Protein AF-A0A7X9FIR5-F1 (afdb_monomer_lite)

Sequence (119 aa):
EGDRQACKVIKGSRWLLLRSKRNIESQDDRIRLYDLLEANRNLMKVYVLKEDMKQLWDFRYPKAAKRFWKDWYRRAMQSGIEPLRRFAKRLKPTYQASWPTAAIGCTPVSWKGSTTRSR

Secondary structure (DSSP, 8-state):
-HHHHHHHHHHHHHHHHHS-GGG---HHHHHHHHHHHHHHHHHHHHHHHHHHHHHHHH---HHHHHHHHHHHHHHHHHT--HHHHHHHHHHHHHHHHHS-SS-----------------

Structure (mmCIF, N/CA/C/O backbone):
data_AF-A0A7X9FIR5-F1
#
_entry.id   AF-A0A7X9FIR5-F1
#
loop_
_atom_site.group_PDB
_atom_site.id
_atom_site.type_symbol
_atom_site.label_atom_id
_atom_site.label_alt_id
_atom_site.label_comp_id
_atom_site.label_asym_id
_atom_site.label_entity_id
_atom_site.label_seq_id
_atom_site.pdbx_PDB_ins_code
_atom_site.Cartn_x
_atom_site.Cartn_y
_atom_site.Cartn_z
_atom_site.occupancy
_atom_site.B_iso_or_equiv
_atom_site.auth_seq_id
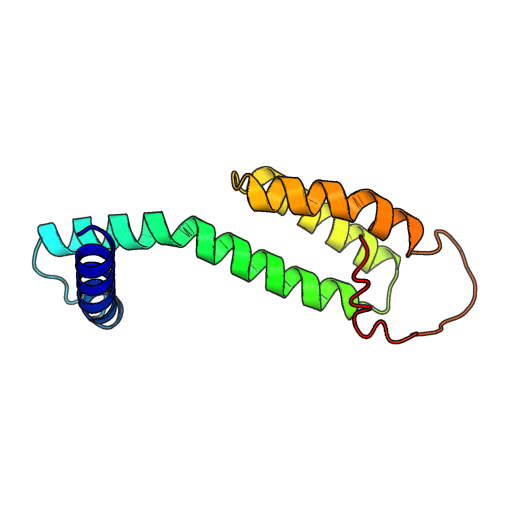_atom_site.auth_comp_id
_atom_site.auth_asym_id
_atom_site.auth_atom_id
_atom_site.pdbx_PDB_model_num
ATOM 1 N N . GLU A 1 1 ? 0.736 11.211 29.379 1.00 42.75 1 GLU A N 1
ATOM 2 C CA . GLU A 1 1 ? -0.672 10.752 29.315 1.00 42.75 1 GLU A CA 1
ATOM 3 C C . GLU A 1 1 ? -1.104 10.001 28.051 1.00 42.75 1 GLU A C 1
ATOM 5 O O . GLU A 1 1 ? -1.612 8.897 28.197 1.00 42.75 1 GLU A O 1
ATOM 10 N N . GLY A 1 2 ? -0.915 10.519 26.829 1.00 53.31 2 GLY A N 1
ATOM 11 C CA . GLY A 1 2 ? -1.558 9.952 25.621 1.00 53.31 2 GLY A CA 1
ATOM 12 C C . GLY A 1 2 ? -1.231 8.488 25.267 1.00 53.31 2 GLY A C 1
ATOM 13 O O . GLY A 1 2 ? -2.096 7.761 24.780 1.00 53.31 2 GLY A O 1
ATOM 14 N N . ASP A 1 3 ? -0.019 8.018 25.568 1.00 54.97 3 ASP A N 1
ATOM 15 C CA . ASP A 1 3 ? 0.466 6.701 25.122 1.00 54.97 3 ASP A CA 1
ATOM 16 C C . ASP A 1 3 ? -0.167 5.516 25.885 1.00 54.97 3 ASP A C 1
ATOM 18 O O . ASP A 1 3 ? -0.398 4.434 25.336 1.00 54.97 3 ASP A O 1
ATOM 22 N N . ARG A 1 4 ? -0.544 5.724 27.157 1.00 57.94 4 ARG A N 1
ATOM 23 C CA . ARG A 1 4 ? -1.228 4.702 27.976 1.00 57.94 4 ARG A CA 1
ATOM 24 C C . ARG A 1 4 ? -2.678 4.498 27.539 1.00 57.94 4 ARG A C 1
ATOM 26 O O . ARG A 1 4 ? -3.148 3.358 27.519 1.00 57.94 4 ARG A O 1
ATOM 33 N N . GLN A 1 5 ? -3.372 5.574 27.161 1.00 56.09 5 GLN A N 1
ATOM 34 C CA . GLN A 1 5 ? -4.722 5.505 26.598 1.00 56.09 5 GLN A CA 1
ATOM 35 C C . GLN A 1 5 ? -4.707 4.791 25.242 1.00 56.09 5 GLN A C 1
ATOM 37 O O . GLN A 1 5 ? -5.527 3.899 25.031 1.00 56.09 5 GLN A O 1
ATOM 42 N N . ALA A 1 6 ? -3.734 5.094 24.375 1.00 54.72 6 ALA A N 1
ATOM 43 C CA . ALA A 1 6 ? -3.557 4.397 23.101 1.00 54.72 6 ALA A CA 1
ATOM 44 C C . ALA A 1 6 ? -3.331 2.886 23.304 1.00 54.72 6 ALA A C 1
ATOM 46 O O . ALA A 1 6 ? -4.012 2.067 22.687 1.00 54.72 6 ALA A O 1
ATOM 47 N N . CYS A 1 7 ? -2.472 2.494 24.252 1.00 58.56 7 CYS A N 1
ATOM 48 C CA . CYS A 1 7 ? -2.246 1.084 24.586 1.00 58.56 7 CYS A CA 1
ATOM 49 C C . CYS A 1 7 ? -3.492 0.378 25.160 1.00 58.56 7 CYS A C 1
ATOM 51 O O . CYS A 1 7 ? -3.727 -0.796 24.858 1.00 58.56 7 CYS A O 1
ATOM 53 N N . LYS A 1 8 ? -4.308 1.067 25.974 1.00 60.62 8 LYS A N 1
ATOM 54 C CA . LYS A 1 8 ? -5.590 0.534 26.478 1.00 60.62 8 LYS A CA 1
ATOM 55 C C . LYS A 1 8 ? -6.601 0.326 25.353 1.00 60.62 8 LYS A C 1
ATOM 57 O O . LYS A 1 8 ? -7.243 -0.723 25.317 1.00 60.62 8 LYS A O 1
ATOM 62 N N . VAL A 1 9 ? -6.704 1.284 24.430 1.00 60.47 9 VAL A N 1
ATOM 63 C CA . VAL A 1 9 ? -7.559 1.171 23.242 1.00 60.47 9 VAL A CA 1
ATOM 64 C C . VAL A 1 9 ? -7.133 -0.046 22.424 1.00 60.47 9 VAL A C 1
ATOM 66 O O . VAL A 1 9 ? -7.959 -0.922 22.210 1.00 60.47 9 VAL A O 1
ATOM 69 N N . ILE A 1 10 ? -5.840 -0.196 22.112 1.00 60.72 10 ILE A N 1
ATOM 70 C CA . ILE A 1 10 ? -5.307 -1.336 21.342 1.00 60.72 10 ILE A CA 1
ATOM 71 C C . ILE A 1 10 ? -5.640 -2.693 21.995 1.00 60.72 10 ILE A C 1
ATOM 73 O O . ILE A 1 10 ? -6.020 -3.639 21.300 1.00 60.72 10 ILE A O 1
ATOM 77 N N . LYS A 1 11 ? -5.541 -2.809 23.329 1.00 59.47 11 LYS A N 1
ATOM 78 C CA . LYS A 1 11 ? -5.898 -4.050 24.044 1.00 59.47 11 LYS A CA 1
ATOM 79 C C . LYS A 1 11 ? -7.400 -4.360 23.973 1.00 59.47 11 LYS A C 1
ATOM 81 O O . LYS A 1 11 ? -7.744 -5.520 23.769 1.00 59.47 11 LYS A O 1
ATOM 86 N N . GLY A 1 12 ? -8.278 -3.360 24.083 1.00 63.25 12 GLY A N 1
ATOM 87 C CA . GLY A 1 12 ? -9.730 -3.539 23.914 1.00 63.25 12 GLY A CA 1
ATOM 88 C C . GLY A 1 12 ? -10.128 -3.867 22.470 1.00 63.25 12 GLY A C 1
ATOM 89 O O . GLY A 1 12 ? -10.943 -4.756 22.228 1.00 63.25 12 GLY A O 1
ATOM 90 N N . SER A 1 13 ? -9.471 -3.227 21.499 1.00 66.38 13 SER A N 1
ATOM 91 C CA . SER A 1 13 ? -9.647 -3.465 20.063 1.00 66.38 13 SER A CA 1
ATOM 92 C C . SER A 1 13 ? -9.324 -4.901 19.653 1.00 66.38 13 SER A C 1
ATOM 94 O O . SER A 1 13 ? -10.013 -5.468 18.810 1.00 66.38 13 SER A O 1
ATOM 96 N N . ARG A 1 14 ? -8.289 -5.511 20.251 1.00 70.00 14 ARG A N 1
ATOM 97 C CA . ARG A 1 14 ? -7.899 -6.902 19.967 1.00 70.00 14 ARG A CA 1
ATOM 98 C C . ARG A 1 14 ? -9.013 -7.890 20.321 1.00 70.00 14 ARG A C 1
ATOM 100 O O . ARG A 1 14 ? -9.285 -8.791 19.535 1.00 70.00 14 ARG A O 1
ATOM 107 N N . TRP A 1 15 ? -9.670 -7.708 21.466 1.00 73.06 15 TRP A N 1
ATOM 108 C CA . TRP A 1 15 ? -10.800 -8.548 21.877 1.00 73.06 15 TRP A CA 1
ATOM 109 C C . TRP A 1 15 ? -12.027 -8.350 20.979 1.00 73.06 15 TRP A C 1
ATOM 111 O O . TRP A 1 15 ? -12.666 -9.332 20.610 1.00 73.06 15 TRP A O 1
ATOM 121 N N . LEU A 1 16 ? -12.303 -7.112 20.552 1.00 71.38 16 LEU A N 1
ATOM 122 C CA . LEU A 1 16 ? -13.377 -6.807 19.596 1.00 71.38 16 LEU A CA 1
ATOM 123 C C . LEU A 1 16 ? -13.135 -7.412 18.202 1.00 71.38 16 LEU A C 1
ATOM 125 O O . LEU A 1 16 ? -14.088 -7.838 17.560 1.00 71.38 16 LEU A O 1
ATOM 129 N N . LEU A 1 17 ? -11.880 -7.483 17.742 1.00 68.06 17 LEU A N 1
ATOM 130 C CA . LEU A 1 17 ? -11.510 -8.116 16.466 1.00 68.06 17 LEU A CA 1
ATOM 131 C C . LEU A 1 17 ? -11.576 -9.649 16.510 1.00 68.06 17 LEU A C 1
ATOM 133 O O . LEU A 1 17 ? -11.912 -10.275 15.507 1.00 68.06 17 LEU A O 1
ATOM 137 N N . LEU A 1 18 ? -11.225 -10.256 17.650 1.00 68.62 18 LEU A N 1
ATOM 138 C CA . LEU A 1 18 ? -11.261 -11.711 17.841 1.00 68.62 18 LEU A CA 1
ATOM 139 C C . LEU A 1 18 ? -12.687 -12.237 18.062 1.00 68.62 18 LEU A C 1
ATOM 141 O O . LEU A 1 18 ? -12.970 -13.399 17.771 1.00 68.62 18 LEU A O 1
ATOM 145 N N . ARG A 1 19 ? -13.599 -11.390 18.552 1.00 66.81 19 ARG A N 1
ATOM 146 C CA . ARG A 1 19 ? -15.024 -11.710 18.660 1.00 66.81 19 ARG A CA 1
ATOM 147 C C . ARG A 1 19 ? -15.655 -11.646 17.263 1.00 66.81 19 ARG A C 1
ATOM 149 O O . ARG A 1 19 ? -15.601 -10.629 16.581 1.00 66.81 19 ARG A O 1
ATOM 156 N N . SER A 1 20 ? -16.245 -12.754 16.813 1.00 55.88 20 SER A N 1
ATOM 157 C CA . SER A 1 20 ? -16.899 -12.849 15.498 1.00 55.88 20 SER A CA 1
ATOM 158 C C . SER A 1 20 ? -17.929 -11.728 15.300 1.00 55.88 20 SER A C 1
ATOM 160 O O . SER A 1 20 ? -18.766 -11.507 16.174 1.00 55.88 20 SER A O 1
ATOM 162 N N . LYS A 1 21 ? -17.923 -11.075 14.123 1.00 58.12 21 LYS A N 1
ATOM 163 C CA . LYS A 1 21 ? -18.858 -9.994 13.722 1.00 58.12 21 LYS A CA 1
ATOM 164 C C . LYS A 1 21 ? -20.338 -10.309 13.991 1.00 58.12 21 LYS A C 1
ATOM 166 O O . LYS A 1 21 ? -21.130 -9.392 14.163 1.00 58.12 21 LYS A O 1
ATOM 171 N N . ARG A 1 22 ? -20.704 -11.597 14.008 1.00 56.38 22 ARG A N 1
ATOM 172 C CA . ARG A 1 22 ? -22.068 -12.092 14.262 1.00 56.38 22 ARG A CA 1
ATOM 173 C C . ARG A 1 22 ? -22.491 -12.050 15.737 1.00 56.38 22 ARG A C 1
ATOM 175 O O . ARG A 1 22 ? -23.668 -12.210 16.007 1.00 56.38 22 ARG A O 1
ATOM 182 N N . ASN A 1 23 ? -21.562 -11.832 16.669 1.00 65.31 23 ASN A N 1
ATOM 183 C CA . ASN A 1 23 ? -21.798 -11.895 18.115 1.00 65.31 23 ASN A CA 1
ATOM 184 C C . ASN A 1 23 ? -21.543 -10.538 18.809 1.00 65.31 23 ASN A C 1
ATOM 186 O O . ASN A 1 23 ? -21.071 -10.489 19.944 1.00 65.31 23 ASN A O 1
ATOM 190 N N . ILE A 1 24 ? -21.765 -9.430 18.089 1.00 70.56 24 ILE A N 1
ATOM 191 C CA . ILE A 1 24 ? -21.641 -8.061 18.610 1.00 70.56 24 ILE A CA 1
ATOM 192 C C . ILE A 1 24 ? -23.054 -7.522 18.844 1.00 70.56 24 ILE A C 1
ATOM 194 O O . ILE A 1 24 ? -23.737 -7.095 17.904 1.00 70.56 24 ILE A O 1
ATOM 198 N N . GLU A 1 25 ? -23.492 -7.605 20.096 1.00 67.62 25 GLU A N 1
ATOM 199 C CA . GLU A 1 25 ? -24.856 -7.279 20.527 1.00 67.62 25 GLU A CA 1
ATOM 200 C C . GLU A 1 25 ? -25.043 -5.779 20.789 1.00 67.62 25 GLU A C 1
ATOM 202 O O . GLU A 1 25 ? -26.105 -5.240 20.494 1.00 67.62 25 GLU A O 1
ATOM 207 N N . SER A 1 26 ? -24.001 -5.082 21.257 1.00 78.19 26 SER A N 1
ATOM 208 C CA . SER A 1 26 ? -24.068 -3.647 21.557 1.00 78.19 26 SER A CA 1
ATOM 209 C C . SER A 1 26 ? -23.835 -2.768 20.321 1.00 78.19 26 SER A C 1
ATOM 211 O O . SER A 1 26 ? -22.914 -3.003 19.532 1.00 78.19 26 SER A O 1
ATOM 213 N N . GLN A 1 27 ? -24.652 -1.720 20.171 1.00 76.62 27 GLN A N 1
ATOM 214 C CA . GLN A 1 27 ? -24.526 -0.695 19.128 1.00 76.62 27 GLN A CA 1
ATOM 215 C C . GLN A 1 27 ? -23.180 0.046 19.231 1.00 76.62 27 GLN A C 1
ATOM 217 O O . GLN A 1 27 ? -22.512 0.255 18.216 1.00 76.62 27 GLN A O 1
ATOM 222 N N . ASP A 1 28 ? -22.746 0.376 20.451 1.00 77.69 28 ASP A N 1
ATOM 223 C CA . ASP A 1 28 ? -21.490 1.086 20.715 1.00 77.69 28 ASP A CA 1
ATOM 224 C C . ASP A 1 28 ? -20.264 0.289 20.257 1.00 77.69 28 ASP A C 1
ATOM 226 O O . ASP A 1 28 ? -19.348 0.835 19.640 1.00 77.69 28 ASP A O 1
ATOM 230 N N . ASP A 1 29 ? -20.265 -1.028 20.477 1.00 76.75 29 ASP A N 1
ATOM 231 C CA . ASP A 1 29 ? -19.171 -1.907 20.054 1.00 76.75 29 ASP A CA 1
ATOM 232 C C . ASP A 1 29 ? -19.063 -1.998 18.526 1.00 76.75 29 ASP A C 1
ATOM 234 O O . ASP A 1 29 ? -17.960 -2.119 17.985 1.00 76.75 29 ASP A O 1
ATOM 238 N N . ARG A 1 30 ? -20.190 -1.898 17.807 1.00 77.12 30 ARG A N 1
ATOM 239 C CA . ARG A 1 30 ? -20.206 -1.870 16.335 1.00 77.12 30 ARG A CA 1
ATOM 240 C C . ARG A 1 30 ? -19.601 -0.583 15.790 1.00 77.12 30 ARG A C 1
ATOM 242 O O . ARG A 1 30 ? -18.811 -0.656 14.849 1.00 77.12 30 ARG A O 1
ATOM 249 N N . ILE A 1 31 ? -19.937 0.562 16.385 1.00 77.94 31 ILE A N 1
ATOM 250 C CA . ILE A 1 31 ? -19.366 1.870 16.022 1.00 77.94 31 ILE A CA 1
ATOM 251 C C . ILE A 1 31 ? -17.859 1.852 16.284 1.00 77.94 31 ILE A C 1
ATOM 253 O O . ILE A 1 31 ? -17.063 2.144 15.394 1.00 77.94 31 ILE A O 1
ATOM 257 N N . ARG A 1 32 ? -17.450 1.374 17.463 1.00 79.00 32 ARG A N 1
ATOM 258 C CA . ARG A 1 32 ? -16.037 1.259 17.838 1.00 79.00 32 ARG A CA 1
ATOM 259 C C . ARG A 1 32 ? -15.262 0.334 16.901 1.00 79.00 32 ARG A C 1
ATOM 261 O O . ARG A 1 32 ? -14.143 0.652 16.511 1.00 79.00 32 ARG A O 1
ATOM 268 N N . LEU A 1 33 ? -15.843 -0.804 16.514 1.00 79.31 33 LEU A N 1
ATOM 269 C CA . LEU A 1 33 ? -15.242 -1.708 15.533 1.00 79.31 33 LEU A CA 1
ATOM 270 C C . LEU A 1 33 ? -15.137 -1.053 14.151 1.00 79.31 33 LEU A C 1
ATOM 272 O O . LEU A 1 33 ? -14.127 -1.239 13.473 1.00 79.31 33 LEU A O 1
ATOM 276 N N . TYR A 1 34 ? -16.153 -0.302 13.726 1.00 80.31 34 TYR A N 1
ATOM 277 C CA . TYR A 1 34 ? -16.126 0.422 12.459 1.00 80.31 34 TYR A CA 1
ATOM 278 C C . TYR A 1 34 ? -14.995 1.452 12.431 1.00 80.31 34 TYR A C 1
ATOM 280 O O . TYR A 1 34 ? -14.174 1.407 11.518 1.00 80.31 34 TYR A O 1
ATOM 288 N N . ASP A 1 35 ? -14.885 2.289 13.463 1.00 79.94 35 ASP A N 1
ATOM 289 C CA . ASP A 1 35 ? -13.823 3.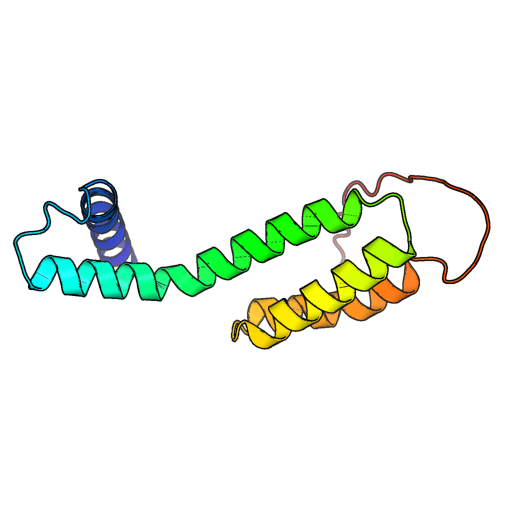292 13.588 1.00 79.94 35 ASP A CA 1
ATOM 290 C C . ASP A 1 35 ? -12.433 2.650 13.619 1.00 79.94 35 ASP A C 1
ATOM 292 O O . ASP A 1 35 ? -11.494 3.133 12.987 1.00 79.94 35 ASP A O 1
ATOM 296 N N . LEU A 1 36 ? -12.294 1.508 14.300 1.00 81.19 36 LEU A N 1
ATOM 297 C CA . LEU A 1 36 ? -11.046 0.747 14.318 1.00 81.19 36 LEU A CA 1
ATOM 298 C C . LEU A 1 36 ? -10.697 0.174 12.944 1.00 81.19 36 LEU A C 1
ATOM 300 O O . LEU A 1 36 ? -9.533 0.202 12.543 1.00 81.19 36 LEU A O 1
ATOM 304 N N . LEU A 1 37 ? -11.670 -0.370 12.215 1.00 80.50 37 LEU A N 1
ATOM 305 C CA . LEU A 1 37 ? -11.444 -0.874 10.862 1.00 80.50 37 LEU A CA 1
ATOM 306 C C . LEU A 1 37 ? -11.124 0.269 9.895 1.00 80.50 37 LEU A C 1
ATOM 308 O O . LEU A 1 37 ? -10.235 0.100 9.062 1.00 80.50 37 LEU A O 1
ATOM 312 N N . GLU A 1 38 ? -11.788 1.418 10.038 1.00 79.06 38 GLU A N 1
ATOM 313 C CA . GLU A 1 38 ? -11.524 2.651 9.291 1.00 79.06 38 GLU A CA 1
ATOM 314 C C . GLU A 1 38 ? -10.088 3.133 9.521 1.00 79.06 38 GLU A C 1
ATOM 316 O O . GLU A 1 38 ? -9.314 3.270 8.572 1.00 79.06 38 GLU A O 1
ATOM 321 N N . ALA A 1 39 ? -9.683 3.270 10.786 1.00 76.75 39 ALA A N 1
ATOM 322 C CA . ALA A 1 39 ? -8.329 3.664 11.163 1.00 76.75 39 ALA A CA 1
ATOM 323 C C . ALA A 1 39 ? -7.265 2.695 10.612 1.00 76.75 39 ALA A C 1
ATOM 325 O O . ALA A 1 39 ? -6.186 3.112 10.182 1.00 76.75 39 ALA A O 1
ATOM 326 N N . ASN A 1 40 ? -7.576 1.396 10.553 1.00 84.06 40 ASN A N 1
ATOM 327 C CA . ASN A 1 40 ? -6.672 0.374 10.026 1.00 84.06 40 ASN A CA 1
ATOM 328 C C . ASN A 1 40 ? -6.643 0.279 8.491 1.00 84.06 40 ASN A C 1
ATOM 330 O O . ASN A 1 40 ? -5.737 -0.366 7.953 1.00 84.06 40 ASN A O 1
ATOM 334 N N . ARG A 1 41 ? -7.561 0.925 7.750 1.00 84.69 41 ARG A N 1
ATOM 335 C CA . ARG A 1 41 ? -7.581 0.842 6.273 1.00 84.69 41 ARG A CA 1
ATOM 336 C C . ARG A 1 41 ? -6.267 1.305 5.656 1.00 84.69 41 ARG A C 1
ATOM 338 O O . ARG A 1 41 ? -5.793 0.706 4.692 1.00 84.69 41 ARG A O 1
ATOM 345 N N . ASN A 1 42 ? -5.664 2.352 6.213 1.00 85.50 42 ASN A N 1
ATOM 346 C CA . ASN A 1 42 ? -4.400 2.882 5.709 1.00 85.50 42 ASN A CA 1
ATOM 347 C C . ASN A 1 42 ? -3.244 1.903 5.929 1.00 85.50 42 ASN A C 1
ATOM 349 O O . ASN A 1 42 ? -2.464 1.666 5.007 1.00 85.50 42 ASN A O 1
ATOM 353 N N . LEU A 1 43 ? -3.173 1.278 7.108 1.00 86.12 43 LEU A N 1
ATOM 354 C CA . LEU A 1 43 ? -2.179 0.244 7.394 1.00 86.12 43 LEU A CA 1
ATOM 355 C C . LEU A 1 43 ? -2.340 -0.943 6.444 1.00 86.12 43 LEU A C 1
ATOM 357 O O . LEU A 1 43 ? -1.363 -1.364 5.830 1.00 86.12 43 LEU A O 1
ATOM 361 N N . MET A 1 44 ? -3.570 -1.423 6.245 1.00 87.50 44 MET A N 1
ATOM 362 C CA . MET A 1 44 ? -3.855 -2.523 5.320 1.00 87.50 44 MET A CA 1
ATOM 363 C C . MET A 1 44 ? -3.388 -2.209 3.892 1.00 87.50 44 MET A C 1
ATOM 365 O O . MET A 1 44 ? -2.685 -3.013 3.283 1.00 87.50 44 MET A O 1
ATOM 369 N N . LYS A 1 45 ? -3.708 -1.018 3.367 1.00 89.75 45 LYS A N 1
ATOM 370 C CA . LYS A 1 45 ? -3.249 -0.573 2.038 1.00 89.75 45 LYS A CA 1
ATOM 371 C C . LYS A 1 45 ? -1.722 -0.583 1.925 1.00 89.75 45 LYS A C 1
ATOM 373 O O . LYS A 1 45 ? -1.191 -1.044 0.917 1.00 89.75 45 LYS A O 1
ATOM 378 N N . VAL A 1 46 ? -1.017 -0.088 2.945 1.00 90.94 46 VAL A N 1
ATOM 379 C CA . VAL A 1 46 ? 0.455 -0.079 2.971 1.00 90.94 46 VAL A CA 1
ATOM 380 C C . VAL A 1 46 ? 1.011 -1.500 2.990 1.00 90.94 46 VAL A C 1
ATOM 382 O O . VAL A 1 46 ? 1.934 -1.786 2.232 1.00 90.94 46 VAL A O 1
ATOM 385 N N . TYR A 1 47 ? 0.444 -2.400 3.798 1.00 91.12 47 TYR A N 1
ATOM 386 C CA . TYR A 1 47 ? 0.876 -3.798 3.849 1.00 91.12 47 TYR A CA 1
ATOM 387 C C . TYR A 1 47 ? 0.684 -4.513 2.514 1.00 91.12 47 TYR A C 1
ATOM 389 O O . TYR A 1 47 ? 1.623 -5.137 2.031 1.00 91.12 47 TYR A O 1
ATOM 397 N N . VAL A 1 48 ? -0.481 -4.372 1.881 1.00 90.94 48 VAL A N 1
ATOM 398 C CA . VAL A 1 48 ? -0.733 -4.966 0.560 1.00 90.94 48 VAL A CA 1
ATOM 399 C C . VAL A 1 48 ? 0.270 -4.439 -0.463 1.00 90.94 48 VAL A C 1
ATOM 401 O O . VAL A 1 48 ? 0.934 -5.217 -1.139 1.00 90.94 48 VAL A O 1
ATOM 404 N N . LEU A 1 49 ? 0.460 -3.119 -0.530 1.00 91.25 49 LEU A N 1
ATOM 405 C CA . LEU A 1 49 ? 1.388 -2.525 -1.492 1.00 91.25 49 LEU A CA 1
ATOM 406 C C . LEU A 1 49 ? 2.854 -2.872 -1.197 1.00 91.25 49 LEU A C 1
ATOM 408 O O . LEU A 1 49 ? 3.651 -2.928 -2.131 1.00 91.25 49 LEU A O 1
ATOM 412 N N . LYS A 1 50 ? 3.214 -3.140 0.061 1.00 89.25 50 LYS A N 1
ATOM 413 C CA . LYS A 1 50 ? 4.523 -3.679 0.454 1.00 89.25 50 LYS A CA 1
ATOM 414 C C . LYS A 1 50 ? 4.716 -5.129 -0.005 1.00 89.25 50 LYS A C 1
ATOM 416 O O . LYS A 1 50 ? 5.828 -5.497 -0.378 1.00 89.25 50 LYS A O 1
ATOM 421 N N . GLU A 1 51 ? 3.688 -5.966 0.048 1.00 89.25 51 GLU A N 1
ATOM 422 C CA . GLU A 1 51 ? 3.797 -7.354 -0.420 1.00 89.25 51 GLU A CA 1
ATOM 423 C C . GLU A 1 51 ? 3.813 -7.428 -1.956 1.00 89.25 51 GLU A C 1
ATOM 425 O O . GLU A 1 51 ? 4.660 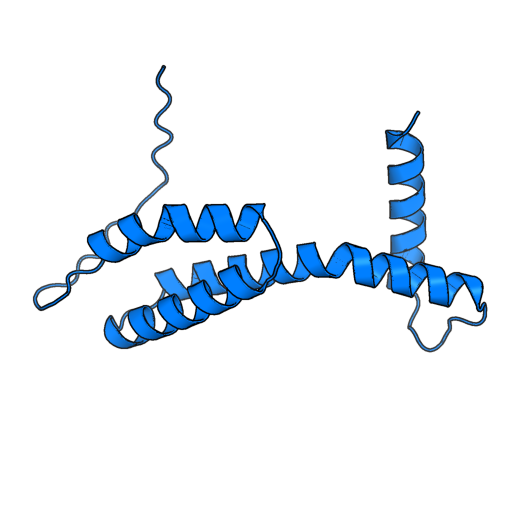-8.124 -2.511 1.00 89.25 51 GLU A O 1
ATOM 430 N N . ASP A 1 52 ? 3.003 -6.619 -2.648 1.00 89.56 52 ASP A N 1
ATOM 431 C CA . ASP A 1 52 ? 3.062 -6.461 -4.113 1.00 89.56 52 ASP A CA 1
ATOM 432 C C . ASP A 1 52 ? 4.463 -6.064 -4.587 1.00 89.56 52 ASP A C 1
ATOM 434 O O . ASP A 1 52 ? 4.964 -6.527 -5.608 1.00 89.56 52 ASP A O 1
ATOM 438 N N . MET A 1 53 ? 5.094 -5.176 -3.821 1.00 85.25 53 MET A N 1
ATOM 439 C CA . MET A 1 53 ? 6.472 -4.757 -4.004 1.00 85.25 53 MET A CA 1
ATOM 440 C C . MET A 1 53 ? 7.373 -5.995 -4.055 1.00 85.25 53 MET A C 1
ATOM 442 O O . MET A 1 53 ? 7.992 -6.201 -5.086 1.00 85.25 53 MET A O 1
ATOM 446 N N . LYS A 1 54 ? 7.375 -6.887 -3.057 1.00 85.38 54 LYS A N 1
ATOM 447 C CA . LYS A 1 54 ? 8.203 -8.113 -3.092 1.00 85.38 54 LYS A CA 1
ATOM 448 C C . LYS A 1 54 ? 8.007 -8.935 -4.369 1.00 85.38 54 LYS A C 1
ATOM 450 O O . LYS A 1 54 ? 8.992 -9.291 -5.005 1.00 85.38 54 LYS A O 1
ATOM 455 N N . GLN A 1 55 ? 6.755 -9.138 -4.785 1.00 83.81 55 GLN A N 1
ATOM 456 C CA . GLN A 1 55 ? 6.441 -9.865 -6.018 1.00 83.81 55 GLN A CA 1
ATOM 457 C C . GLN A 1 55 ? 7.046 -9.203 -7.262 1.00 83.81 55 GLN A C 1
ATOM 459 O O . GLN A 1 55 ? 7.458 -9.898 -8.187 1.00 83.81 55 GLN A O 1
ATOM 464 N N . LEU A 1 56 ? 7.141 -7.867 -7.286 1.00 82.38 56 LEU A N 1
ATOM 465 C CA . LEU A 1 56 ? 7.771 -7.133 -8.384 1.00 82.38 56 LEU A CA 1
ATOM 466 C C . LEU A 1 56 ? 9.232 -7.563 -8.606 1.00 82.38 56 LEU A C 1
ATOM 468 O O . LEU A 1 56 ? 9.658 -7.663 -9.757 1.00 82.38 56 LEU A O 1
ATOM 472 N N . TRP A 1 57 ? 9.986 -7.810 -7.530 1.00 79.19 57 TRP A N 1
ATOM 473 C CA . TRP A 1 57 ? 11.396 -8.214 -7.606 1.00 79.19 57 TRP A CA 1
ATOM 474 C C . TRP A 1 57 ? 11.597 -9.684 -7.987 1.00 79.19 57 TRP A C 1
ATOM 476 O O . TRP A 1 57 ? 12.678 -10.032 -8.454 1.00 79.19 57 TRP A O 1
ATOM 486 N N . ASP A 1 58 ? 10.560 -10.516 -7.880 1.00 81.06 58 ASP A N 1
ATOM 487 C CA . ASP A 1 58 ? 10.611 -11.929 -8.272 1.00 81.06 58 ASP A CA 1
ATOM 488 C C . ASP A 1 58 ? 10.294 -12.153 -9.767 1.00 81.06 58 ASP A C 1
ATOM 490 O O . ASP A 1 58 ? 10.489 -13.252 -10.301 1.00 81.06 58 ASP A O 1
ATOM 494 N N . PHE A 1 59 ? 9.816 -11.128 -10.490 1.00 79.19 59 PHE A N 1
ATOM 495 C CA . PHE A 1 59 ? 9.481 -11.272 -11.909 1.00 79.19 59 PHE A CA 1
ATOM 496 C C . PHE A 1 59 ? 10.717 -11.505 -12.777 1.00 79.19 59 PHE A C 1
ATOM 498 O O . PHE A 1 59 ? 11.581 -10.643 -12.922 1.00 79.19 59 PHE A O 1
ATOM 505 N N . ARG A 1 60 ? 10.714 -12.628 -13.502 1.00 75.94 60 ARG A N 1
ATOM 506 C CA . ARG A 1 60 ? 11.729 -12.926 -14.526 1.00 75.94 60 ARG A CA 1
ATOM 507 C C . ARG A 1 60 ? 11.475 -12.259 -15.876 1.00 75.94 60 ARG A C 1
ATOM 509 O O . ARG A 1 60 ? 12.395 -12.148 -16.677 1.00 75.94 60 ARG A O 1
ATOM 516 N N . TYR A 1 61 ? 10.241 -11.827 -16.148 1.00 81.50 61 TYR A N 1
ATOM 517 C CA . TYR A 1 61 ? 9.860 -11.268 -17.447 1.00 81.50 61 TYR A CA 1
ATOM 518 C C . TYR A 1 61 ? 9.749 -9.730 -17.417 1.00 81.50 61 TYR A C 1
ATOM 520 O O . TYR A 1 61 ? 8.822 -9.199 -16.794 1.00 81.50 61 TYR A O 1
ATOM 528 N N . PRO A 1 62 ? 10.612 -8.990 -18.149 1.00 80.38 62 PRO A N 1
ATOM 529 C CA . PRO A 1 62 ? 10.684 -7.528 -18.069 1.00 80.38 62 PRO A CA 1
ATOM 530 C C . PRO A 1 62 ? 9.397 -6.785 -18.426 1.00 80.38 62 PRO A C 1
ATOM 532 O O . PRO A 1 62 ? 9.038 -5.804 -17.773 1.00 80.38 62 PRO A O 1
ATOM 535 N N . LYS A 1 63 ? 8.657 -7.241 -19.446 1.00 84.00 63 LYS A N 1
ATOM 536 C CA . LYS A 1 63 ? 7.422 -6.547 -19.846 1.00 84.00 63 LYS A CA 1
ATOM 537 C C . LYS A 1 63 ? 6.303 -6.739 -18.817 1.00 84.00 63 LYS A C 1
ATOM 539 O O . LYS A 1 63 ? 5.560 -5.789 -18.566 1.00 84.00 63 LYS A O 1
ATOM 544 N N . ALA A 1 64 ? 6.203 -7.922 -18.200 1.00 84.44 64 ALA A N 1
ATOM 545 C CA . ALA A 1 64 ? 5.233 -8.172 -17.129 1.00 84.44 64 ALA A CA 1
ATOM 546 C C . ALA A 1 64 ? 5.555 -7.328 -15.895 1.00 84.44 64 ALA A C 1
ATOM 548 O O . ALA A 1 64 ? 4.669 -6.642 -15.391 1.00 84.44 64 ALA A O 1
ATOM 549 N N . ALA A 1 65 ? 6.823 -7.278 -15.485 1.00 85.94 65 ALA A N 1
ATOM 550 C CA . ALA A 1 65 ? 7.249 -6.441 -14.371 1.00 85.94 65 ALA A CA 1
ATOM 551 C C . ALA A 1 65 ? 6.977 -4.951 -14.621 1.00 85.94 65 ALA A C 1
ATOM 553 O O . ALA A 1 65 ? 6.469 -4.260 -13.743 1.00 85.94 65 ALA A O 1
ATOM 554 N N . LYS A 1 66 ? 7.223 -4.450 -15.842 1.00 86.25 66 LYS A N 1
ATOM 555 C CA . LYS A 1 66 ? 6.919 -3.057 -16.217 1.00 86.25 66 LYS A CA 1
ATOM 556 C C . LYS A 1 66 ? 5.431 -2.739 -16.137 1.00 86.25 66 LYS A C 1
ATOM 558 O O . LYS A 1 66 ? 5.059 -1.643 -15.713 1.00 86.25 66 LYS A O 1
ATOM 563 N N . ARG A 1 67 ? 4.571 -3.670 -16.558 1.00 89.00 67 ARG A N 1
ATOM 564 C CA . ARG A 1 67 ? 3.116 -3.525 -16.431 1.00 89.00 67 ARG A CA 1
ATOM 565 C C . ARG A 1 67 ? 2.702 -3.528 -14.959 1.00 89.00 67 ARG A C 1
ATOM 567 O O . ARG A 1 67 ? 2.027 -2.597 -14.529 1.00 89.00 67 ARG A O 1
ATOM 574 N N . PHE A 1 68 ? 3.195 -4.495 -14.190 1.00 90.00 68 PHE A N 1
ATOM 575 C CA . PHE A 1 68 ? 2.923 -4.613 -12.761 1.00 90.00 68 PHE A CA 1
ATOM 576 C C . PHE A 1 68 ? 3.362 -3.365 -11.990 1.00 90.00 68 PHE A C 1
ATOM 578 O O . PHE A 1 68 ? 2.587 -2.817 -11.212 1.00 90.00 68 PHE A O 1
ATOM 585 N N . TRP A 1 69 ? 4.562 -2.846 -12.261 1.00 90.69 69 TRP A N 1
ATOM 586 C CA . TRP A 1 69 ? 5.061 -1.604 -11.675 1.00 90.69 69 TRP A CA 1
ATOM 587 C C . TRP A 1 69 ? 4.154 -0.411 -11.977 1.00 90.69 69 TRP A C 1
ATOM 589 O O . TRP A 1 69 ? 3.825 0.353 -11.073 1.00 90.69 69 TRP A O 1
ATOM 599 N N . LYS A 1 70 ? 3.723 -0.237 -13.235 1.00 91.19 70 LYS A N 1
ATOM 600 C CA . LYS A 1 70 ? 2.803 0.853 -13.605 1.00 91.19 70 LYS A CA 1
ATOM 601 C C . LYS A 1 70 ? 1.488 0.757 -12.834 1.00 91.19 70 LYS A C 1
ATOM 603 O O . LYS A 1 70 ? 0.986 1.775 -12.356 1.00 91.19 70 LYS A O 1
ATOM 608 N N . ASP A 1 71 ? 0.951 -0.450 -12.697 1.00 92.50 71 ASP A N 1
ATOM 609 C CA . ASP A 1 71 ? -0.294 -0.694 -11.972 1.00 92.50 71 ASP A CA 1
ATOM 610 C C . ASP A 1 71 ? -0.120 -0.502 -10.460 1.00 92.50 71 ASP A C 1
ATOM 612 O O . ASP A 1 71 ? -0.967 0.111 -9.810 1.00 92.50 71 ASP A O 1
ATOM 616 N N . TRP A 1 72 ? 1.002 -0.941 -9.892 1.00 93.75 72 TRP A N 1
ATOM 617 C CA . TRP A 1 72 ? 1.375 -0.674 -8.504 1.00 93.75 72 TRP A CA 1
ATOM 618 C C . TRP A 1 72 ? 1.532 0.825 -8.229 1.00 93.75 72 TRP A C 1
ATOM 620 O O . TRP A 1 72 ? 0.927 1.345 -7.295 1.00 93.75 72 TRP A O 1
ATOM 630 N N . TYR A 1 73 ? 2.265 1.549 -9.077 1.00 92.94 73 TYR A N 1
ATOM 631 C CA . TYR A 1 73 ? 2.484 2.988 -8.932 1.00 92.94 73 TYR A CA 1
ATOM 632 C C . TYR A 1 73 ? 1.160 3.760 -8.977 1.00 92.94 73 TYR A C 1
ATOM 634 O O . TYR A 1 73 ? 0.937 4.664 -8.171 1.00 92.94 73 TYR A O 1
ATOM 642 N N . ARG A 1 74 ? 0.241 3.370 -9.872 1.00 94.06 74 ARG A N 1
ATOM 643 C CA . ARG A 1 74 ? -1.109 3.946 -9.940 1.00 94.06 74 ARG A CA 1
ATOM 644 C C . ARG A 1 74 ? -1.880 3.720 -8.637 1.00 94.06 74 ARG A C 1
ATOM 646 O O . ARG A 1 74 ? -2.418 4.678 -8.087 1.00 94.06 74 ARG A O 1
ATOM 653 N N . ARG A 1 75 ? -1.875 2.490 -8.110 1.00 93.69 75 ARG A N 1
ATOM 654 C CA . ARG A 1 75 ? -2.526 2.138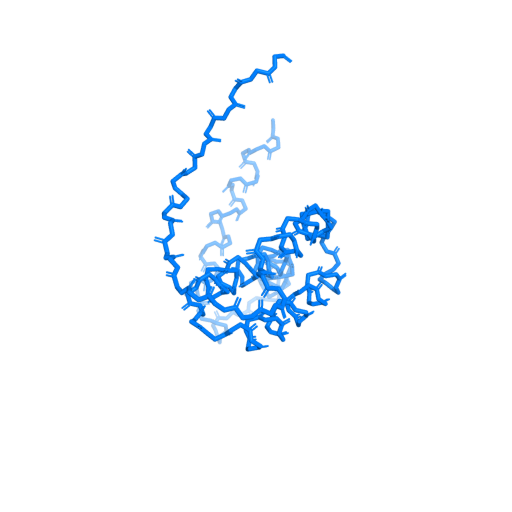 -6.834 1.00 93.69 75 ARG A CA 1
ATOM 655 C C . ARG A 1 75 ? -1.920 2.896 -5.649 1.00 93.69 75 ARG A C 1
ATOM 657 O O . ARG A 1 75 ? -2.658 3.430 -4.825 1.00 93.69 75 ARG A O 1
ATOM 664 N N . ALA A 1 76 ? -0.596 3.031 -5.597 1.00 93.44 76 ALA A N 1
ATOM 665 C CA . ALA A 1 76 ? 0.090 3.817 -4.573 1.00 93.44 76 ALA A CA 1
ATOM 666 C C . ALA A 1 76 ? -0.313 5.301 -4.624 1.00 93.44 76 ALA A C 1
ATOM 668 O O . ALA A 1 76 ? -0.581 5.904 -3.584 1.00 93.44 76 ALA A O 1
ATOM 669 N N . MET A 1 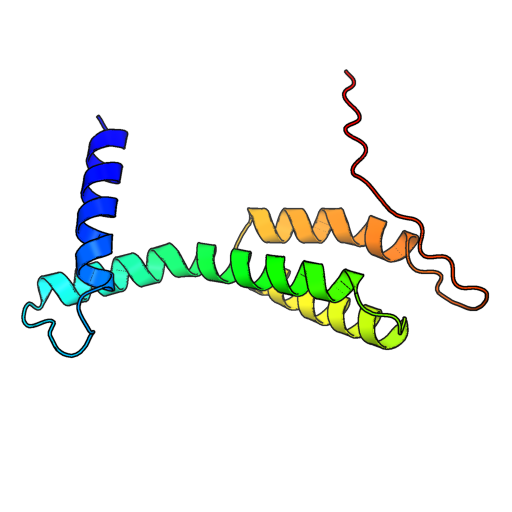77 ? -0.436 5.876 -5.824 1.00 93.62 77 MET A N 1
ATOM 670 C CA . MET A 1 77 ? -0.872 7.263 -6.012 1.00 93.62 77 MET A CA 1
ATOM 671 C C . MET A 1 77 ? -2.344 7.493 -5.642 1.00 93.62 77 MET A C 1
ATOM 673 O O . MET A 1 77 ? -2.656 8.544 -5.084 1.00 93.62 77 MET A O 1
ATOM 677 N N . GLN A 1 78 ? -3.218 6.518 -5.909 1.00 93.44 78 GLN A N 1
ATOM 678 C CA . GLN A 1 78 ? -4.651 6.550 -5.581 1.00 93.44 78 GLN A CA 1
ATOM 679 C C . GLN A 1 78 ? -4.956 6.203 -4.115 1.00 93.44 78 GLN A C 1
ATOM 681 O O . GLN A 1 78 ? -6.067 6.432 -3.649 1.00 93.44 78 GLN A O 1
ATOM 686 N N . SER A 1 79 ? -3.985 5.669 -3.366 1.00 89.12 79 SER A N 1
ATOM 687 C CA . SER A 1 79 ? -4.195 5.206 -1.987 1.00 89.12 79 SER A CA 1
ATOM 688 C C . SER A 1 79 ? -4.648 6.303 -1.012 1.00 89.12 79 SER A C 1
ATOM 690 O O . SER A 1 79 ? -5.263 5.976 0.008 1.00 89.12 79 SER A O 1
ATOM 692 N N . GLY A 1 80 ? -4.339 7.571 -1.319 1.00 87.81 80 GLY A N 1
ATOM 693 C CA . GLY A 1 80 ? -4.561 8.732 -0.448 1.00 87.81 80 GLY A CA 1
ATOM 694 C C . GLY A 1 80 ? -3.543 8.863 0.691 1.00 87.81 80 GLY A C 1
ATOM 695 O O . GLY A 1 80 ? -3.656 9.761 1.516 1.00 87.81 80 GLY A O 1
ATOM 696 N N . ILE A 1 81 ? -2.536 7.985 0.749 1.00 89.44 81 ILE A N 1
ATOM 697 C CA . ILE A 1 81 ? -1.574 7.916 1.855 1.00 89.44 81 ILE A CA 1
ATOM 698 C C . ILE A 1 81 ? -0.314 8.696 1.474 1.00 89.44 81 ILE A C 1
ATOM 700 O O . ILE A 1 81 ? 0.515 8.217 0.700 1.00 89.44 81 ILE A O 1
ATOM 704 N N . GLU A 1 82 ? -0.145 9.900 2.024 1.00 89.88 82 GLU A N 1
ATOM 705 C CA . GLU A 1 82 ? 0.975 10.797 1.689 1.00 89.88 82 GLU A CA 1
ATOM 706 C C . GLU A 1 82 ? 2.371 10.154 1.798 1.00 89.88 82 GLU A C 1
ATOM 708 O O . GLU A 1 82 ? 3.142 10.234 0.832 1.00 89.88 82 GLU A O 1
ATOM 713 N N . PRO A 1 83 ? 2.713 9.447 2.895 1.00 89.44 83 PRO A N 1
ATOM 714 C CA . PRO A 1 83 ? 3.997 8.752 2.996 1.00 89.44 83 PRO A CA 1
ATOM 715 C C . PRO A 1 83 ? 4.236 7.754 1.854 1.00 89.44 83 PRO A C 1
ATOM 717 O O . PRO A 1 83 ? 5.336 7.680 1.304 1.00 89.44 83 PRO A O 1
ATOM 720 N N . LEU A 1 84 ? 3.190 7.033 1.445 1.00 90.25 84 LEU A N 1
ATOM 721 C CA . LEU A 1 84 ? 3.252 6.026 0.389 1.00 90.25 84 LEU A CA 1
ATOM 722 C C . LEU A 1 84 ? 3.398 6.661 -0.999 1.00 90.25 84 LEU A C 1
ATOM 724 O O . LEU A 1 84 ? 4.203 6.204 -1.810 1.00 90.25 84 LEU A O 1
ATOM 728 N N . ARG A 1 85 ? 2.687 7.765 -1.260 1.00 93.69 85 ARG A N 1
ATOM 729 C CA . ARG A 1 85 ? 2.831 8.550 -2.499 1.00 93.69 85 ARG A CA 1
ATOM 730 C C . ARG A 1 85 ? 4.248 9.101 -2.637 1.00 93.69 85 ARG A C 1
ATOM 732 O O . ARG A 1 85 ? 4.847 9.024 -3.710 1.00 93.69 85 ARG A O 1
ATOM 739 N N . ARG A 1 86 ? 4.807 9.643 -1.549 1.00 92.12 86 ARG A N 1
ATOM 740 C CA . ARG A 1 86 ? 6.180 10.165 -1.514 1.00 92.12 86 ARG A CA 1
ATOM 741 C C . ARG A 1 86 ? 7.203 9.063 -1.779 1.00 92.12 86 ARG A C 1
ATOM 743 O O . ARG A 1 86 ? 8.121 9.274 -2.569 1.00 92.12 86 ARG A O 1
ATOM 750 N N . PHE A 1 87 ? 7.017 7.893 -1.172 1.00 90.44 87 PHE A N 1
ATOM 751 C CA . PHE A 1 87 ? 7.852 6.720 -1.418 1.00 90.44 87 PHE A CA 1
ATOM 752 C C . PHE A 1 87 ? 7.809 6.288 -2.891 1.00 90.44 87 PHE A C 1
ATOM 754 O O . PHE A 1 87 ? 8.853 6.196 -3.534 1.00 90.44 87 PHE A O 1
ATOM 761 N N . ALA A 1 88 ? 6.612 6.143 -3.467 1.00 91.69 88 ALA A N 1
ATOM 762 C CA . ALA A 1 88 ? 6.442 5.770 -4.870 1.00 91.69 88 ALA A CA 1
ATOM 763 C C . ALA A 1 88 ? 7.120 6.767 -5.830 1.00 91.69 88 ALA A C 1
ATOM 765 O O . ALA A 1 88 ? 7.788 6.361 -6.781 1.00 91.69 88 ALA A O 1
ATOM 766 N N . LYS A 1 89 ? 7.000 8.079 -5.573 1.00 91.62 89 LYS A N 1
ATOM 767 C CA . LYS A 1 89 ? 7.672 9.127 -6.365 1.00 91.62 89 LYS A CA 1
ATOM 768 C C . LYS A 1 89 ? 9.196 8.999 -6.334 1.00 91.62 89 LYS A C 1
ATOM 770 O O . LYS A 1 89 ? 9.818 9.119 -7.384 1.00 91.62 89 LYS A O 1
ATOM 775 N N . ARG A 1 90 ? 9.781 8.728 -5.162 1.00 90.38 90 ARG A N 1
ATOM 776 C CA . ARG A 1 90 ? 11.234 8.530 -5.014 1.00 90.38 90 ARG A CA 1
ATOM 777 C C . ARG A 1 90 ? 11.731 7.275 -5.727 1.00 90.38 90 ARG A C 1
ATOM 779 O O . ARG A 1 90 ? 12.846 7.273 -6.229 1.00 90.38 90 ARG A O 1
ATOM 786 N N . LEU A 1 91 ? 10.905 6.234 -5.792 1.00 87.12 91 LEU A N 1
ATOM 787 C CA . LEU A 1 91 ? 11.280 4.952 -6.388 1.00 87.12 91 LEU A CA 1
ATOM 788 C C . LEU A 1 91 ? 11.131 4.919 -7.923 1.00 87.12 91 LEU A C 1
ATOM 790 O O . LEU A 1 91 ? 11.718 4.080 -8.597 1.00 87.12 91 LEU A O 1
ATOM 794 N N . LYS A 1 92 ? 10.369 5.850 -8.508 1.00 84.38 92 LYS A N 1
ATOM 795 C CA . LYS A 1 92 ? 10.189 5.968 -9.965 1.00 84.38 92 LYS A CA 1
ATOM 796 C C . LYS A 1 92 ? 11.504 6.093 -10.762 1.00 84.38 92 LYS A C 1
ATOM 798 O O . LYS A 1 92 ? 11.654 5.321 -11.709 1.00 84.38 92 LYS A O 1
ATOM 803 N N . PRO A 1 93 ? 12.442 7.005 -10.433 1.00 81.38 93 PRO A N 1
ATOM 804 C CA . PRO A 1 93 ? 13.695 7.129 -11.181 1.00 81.38 93 PRO A CA 1
ATOM 805 C C . PRO A 1 93 ? 14.589 5.889 -11.048 1.00 81.38 93 PRO A C 1
ATOM 807 O O . PRO A 1 93 ? 15.134 5.423 -12.044 1.00 81.38 93 PRO A O 1
ATOM 810 N N . THR A 1 94 ? 14.691 5.302 -9.850 1.00 76.06 94 THR A N 1
ATOM 811 C CA . THR A 1 94 ? 15.516 4.105 -9.613 1.00 76.06 94 THR A CA 1
ATOM 812 C C . THR A 1 94 ? 14.966 2.882 -10.340 1.00 76.06 94 THR A C 1
ATOM 814 O O . THR A 1 94 ? 15.731 2.103 -10.906 1.00 76.06 94 THR A O 1
ATOM 817 N N . TYR A 1 95 ? 13.642 2.736 -10.408 1.00 73.12 95 TYR A N 1
ATOM 818 C CA . TYR A 1 95 ? 13.008 1.675 -11.183 1.00 73.12 95 TYR A CA 1
ATOM 819 C C . TYR A 1 95 ? 13.238 1.844 -12.694 1.00 73.12 95 TYR A C 1
ATOM 821 O O . TYR A 1 95 ? 13.536 0.879 -13.387 1.00 73.12 95 TYR A O 1
ATOM 829 N N . GLN A 1 96 ? 13.141 3.066 -13.225 1.00 66.12 96 GLN A N 1
ATOM 830 C CA . GLN A 1 96 ? 13.365 3.310 -14.656 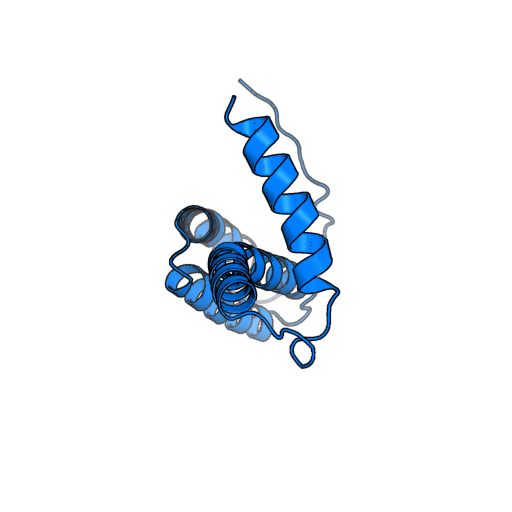1.00 66.12 96 GLN A CA 1
ATOM 831 C C . GLN A 1 96 ? 14.823 3.096 -15.081 1.00 66.12 96 GLN A C 1
ATOM 833 O O . GLN A 1 96 ? 15.053 2.664 -16.206 1.00 66.12 96 GLN A O 1
ATOM 838 N N . ALA A 1 97 ? 15.782 3.365 -14.193 1.00 60.47 97 ALA A N 1
ATOM 839 C CA . ALA A 1 97 ? 17.205 3.172 -14.461 1.00 60.47 97 ALA A CA 1
ATOM 840 C C . ALA A 1 97 ? 17.673 1.713 -14.306 1.00 60.47 97 ALA A C 1
ATOM 842 O O . ALA A 1 97 ? 18.597 1.292 -14.993 1.00 60.47 97 ALA A O 1
ATOM 843 N N . SER A 1 98 ? 17.051 0.934 -13.414 1.00 63.03 98 SER A N 1
ATOM 844 C CA . SER A 1 98 ? 17.495 -0.435 -13.090 1.00 63.03 98 SER A CA 1
ATOM 845 C C . SER A 1 98 ? 17.000 -1.520 -14.052 1.00 63.03 98 SER A C 1
ATOM 847 O O . SER A 1 98 ? 17.494 -2.643 -13.997 1.00 63.03 98 SER A O 1
ATOM 849 N N . TRP A 1 99 ? 16.056 -1.213 -14.947 1.00 53.16 99 TRP A N 1
ATOM 850 C CA . TRP A 1 99 ? 15.529 -2.177 -15.917 1.00 53.16 99 TRP A CA 1
ATOM 851 C C . TRP A 1 99 ? 16.029 -1.825 -17.325 1.00 53.16 99 TRP A C 1
ATOM 853 O O . TRP A 1 99 ? 15.588 -0.813 -17.880 1.00 53.16 99 TRP A O 1
ATOM 863 N N . PRO A 1 100 ? 16.918 -2.631 -17.941 1.00 47.94 100 PRO A N 1
ATOM 864 C CA . PRO A 1 100 ? 17.400 -2.354 -19.286 1.00 47.94 100 PRO A CA 1
ATOM 865 C C . PRO A 1 100 ? 16.218 -2.415 -20.257 1.00 47.94 100 PRO A C 1
ATOM 867 O O . PRO A 1 100 ? 15.473 -3.395 -20.317 1.00 47.94 100 PRO A O 1
ATOM 870 N N . THR A 1 101 ? 16.000 -1.325 -20.994 1.00 53.84 101 THR A N 1
ATOM 871 C CA . THR A 1 101 ? 14.817 -1.187 -21.858 1.00 53.84 101 THR A CA 1
ATOM 872 C C . THR A 1 101 ? 14.912 -2.054 -23.119 1.00 53.84 101 THR A C 1
ATOM 874 O O . THR A 1 101 ? 13.903 -2.267 -23.785 1.00 53.84 101 THR A O 1
ATOM 877 N N . ALA A 1 102 ? 16.066 -2.638 -23.426 1.00 41.25 102 ALA A N 1
ATOM 878 C CA . ALA A 1 102 ? 16.201 -3.595 -24.509 1.00 41.25 102 ALA A CA 1
ATOM 879 C C . ALA A 1 102 ? 17.428 -4.483 -24.286 1.00 41.25 102 ALA A C 1
ATOM 881 O O . ALA A 1 102 ? 18.499 -3.963 -24.015 1.00 41.25 102 ALA A O 1
ATOM 882 N N . ALA A 1 103 ? 17.202 -5.789 -24.447 1.00 46.50 103 ALA A N 1
ATOM 883 C CA . ALA A 1 103 ? 18.137 -6.836 -24.854 1.00 46.50 103 ALA A CA 1
ATOM 884 C C . ALA A 1 103 ? 19.451 -7.056 -24.066 1.00 46.50 103 ALA A C 1
ATOM 886 O O . ALA A 1 103 ? 20.213 -6.149 -23.772 1.00 46.50 103 ALA A O 1
ATOM 887 N N . ILE A 1 104 ? 19.748 -8.351 -23.915 1.00 39.88 104 ILE A N 1
ATOM 888 C CA . ILE A 1 104 ? 21.019 -8.982 -23.530 1.00 39.88 104 ILE A CA 1
ATOM 889 C C . ILE A 1 104 ? 21.176 -9.245 -22.027 1.00 39.88 104 ILE A C 1
ATOM 891 O O . ILE A 1 104 ? 21.438 -8.359 -21.226 1.00 39.88 104 ILE A O 1
ATOM 895 N N . GLY A 1 105 ? 21.092 -10.535 -21.695 1.00 35.62 105 GLY A N 1
ATOM 896 C CA . GLY A 1 105 ? 21.866 -11.127 -20.609 1.00 35.62 105 GLY A CA 1
ATOM 897 C C . GLY A 1 105 ? 21.290 -10.948 -19.214 1.00 35.62 105 GLY A C 1
ATOM 898 O O . GLY A 1 105 ? 21.458 -9.923 -18.565 1.00 35.62 105 GLY A O 1
ATOM 899 N N . CYS A 1 106 ? 20.684 -12.018 -18.707 1.00 49.91 106 CYS A N 1
ATOM 900 C CA . CYS A 1 106 ? 20.533 -12.238 -17.279 1.00 49.91 106 CYS A CA 1
ATOM 901 C C . CYS A 1 106 ? 21.843 -11.938 -16.531 1.00 49.91 106 CYS A C 1
ATOM 903 O O . CYS A 1 106 ? 22.850 -12.574 -16.816 1.00 49.91 106 CYS A O 1
ATOM 905 N N . THR A 1 107 ? 21.791 -11.111 -15.489 1.00 47.66 107 THR A N 1
ATOM 906 C CA . THR A 1 107 ? 22.417 -11.476 -14.211 1.00 47.66 107 THR A CA 1
ATOM 907 C C . THR A 1 107 ? 21.511 -11.036 -13.056 1.00 47.66 107 THR A C 1
ATOM 909 O O . THR A 1 107 ? 21.092 -9.879 -13.001 1.00 47.66 107 THR A O 1
ATOM 912 N N . PRO A 1 108 ? 21.163 -11.943 -12.127 1.00 51.03 108 PRO A N 1
ATOM 913 C CA . PRO A 1 108 ? 20.597 -11.567 -10.847 1.00 51.03 108 PRO A CA 1
ATOM 914 C C . PRO A 1 108 ? 21.768 -11.195 -9.934 1.00 51.03 108 PRO A C 1
ATOM 916 O O . PRO A 1 108 ? 22.442 -12.081 -9.414 1.00 51.03 108 PRO A O 1
ATOM 919 N N . VAL A 1 109 ? 22.046 -9.904 -9.745 1.00 45.50 109 VAL A N 1
ATOM 920 C CA . VAL A 1 109 ? 22.987 -9.490 -8.697 1.00 45.50 109 VAL A CA 1
ATOM 921 C C . VAL A 1 109 ? 22.208 -9.085 -7.455 1.00 45.50 109 VAL A C 1
ATOM 923 O O . VAL A 1 109 ? 21.419 -8.141 -7.441 1.00 45.50 109 VAL A O 1
ATOM 926 N N . SER A 1 110 ? 22.407 -9.882 -6.411 1.00 45.03 110 SER A N 1
ATOM 927 C CA . SER A 1 110 ? 21.910 -9.678 -5.062 1.00 45.03 110 SER A CA 1
ATOM 928 C C . SER A 1 110 ? 22.163 -8.247 -4.590 1.00 45.03 110 SER A C 1
ATOM 930 O O . SER A 1 110 ? 23.305 -7.864 -4.333 1.00 45.03 110 SER A O 1
ATOM 932 N N . TRP A 1 111 ? 21.103 -7.471 -4.396 1.00 37.75 111 TRP A N 1
ATOM 933 C CA . TRP A 1 111 ? 21.195 -6.205 -3.679 1.00 37.75 111 TRP A CA 1
ATOM 934 C C . TRP A 1 111 ? 20.919 -6.473 -2.193 1.00 37.75 111 TRP A C 1
ATOM 936 O O . TRP A 1 111 ? 19.805 -6.301 -1.699 1.00 37.75 111 TRP A O 1
ATOM 946 N N . LYS A 1 112 ? 21.931 -6.976 -1.468 1.00 36.03 112 LYS A N 1
ATOM 947 C CA . LYS A 1 112 ? 21.948 -6.846 -0.002 1.00 36.03 112 LYS A CA 1
ATOM 948 C C . LYS A 1 112 ? 22.100 -5.358 0.301 1.00 36.03 112 LYS A C 1
ATOM 950 O O . LYS A 1 112 ? 22.975 -4.709 -0.259 1.00 36.03 112 LYS A O 1
ATOM 955 N N . GLY A 1 113 ? 21.214 -4.841 1.149 1.00 37.72 113 GLY A N 1
ATOM 956 C CA . GLY A 1 113 ? 21.123 -3.424 1.474 1.00 37.72 113 GLY A CA 1
ATOM 957 C C . GLY A 1 113 ? 22.471 -2.813 1.844 1.00 37.72 113 GLY A C 1
ATOM 958 O O . GLY A 1 113 ? 23.085 -3.190 2.840 1.00 37.72 113 GLY A O 1
ATOM 959 N N . SER A 1 114 ? 22.892 -1.833 1.052 1.00 33.47 114 SER A N 1
ATOM 960 C CA . SER A 1 114 ? 23.980 -0.934 1.403 1.00 33.47 114 SER A CA 1
ATOM 961 C C . SER A 1 114 ? 23.430 0.128 2.348 1.00 33.47 114 SER A C 1
ATOM 963 O O . SER A 1 114 ? 22.862 1.137 1.930 1.00 33.47 114 SER A O 1
ATOM 965 N N . THR A 1 115 ? 23.579 -0.117 3.647 1.00 45.53 115 THR A N 1
ATOM 966 C CA . THR A 1 115 ? 23.573 0.935 4.661 1.00 45.53 115 THR A CA 1
ATOM 967 C C . THR A 1 115 ? 24.760 1.854 4.379 1.00 45.53 115 THR A C 1
ATOM 969 O O . THR A 1 115 ? 25.858 1.611 4.870 1.00 45.53 115 THR A O 1
ATOM 972 N N . THR A 1 116 ? 24.564 2.913 3.596 1.00 38.16 116 THR A N 1
ATOM 973 C CA . THR A 1 116 ? 25.553 3.993 3.504 1.00 38.16 116 THR A CA 1
ATOM 974 C C . THR A 1 116 ? 25.120 5.126 4.419 1.00 38.16 116 THR A C 1
ATOM 976 O O . THR A 1 116 ? 24.357 6.017 4.059 1.00 38.16 116 THR A O 1
ATOM 979 N N . ARG A 1 117 ? 25.621 5.033 5.651 1.00 34.75 117 ARG A N 1
ATOM 980 C CA . ARG A 1 117 ? 25.878 6.158 6.547 1.00 34.75 117 ARG A CA 1
ATOM 981 C C . ARG A 1 117 ? 26.839 7.125 5.850 1.00 34.75 117 ARG A C 1
ATOM 983 O O . ARG A 1 117 ? 27.847 6.649 5.335 1.00 34.75 117 ARG A O 1
ATOM 990 N N . SER A 1 118 ? 26.533 8.424 5.870 1.00 30.58 118 SER A N 1
ATOM 991 C CA . SER A 1 118 ? 27.412 9.614 5.738 1.00 30.58 118 SER A CA 1
ATOM 992 C C . SER A 1 118 ? 26.530 10.776 5.256 1.00 30.58 118 SER A C 1
ATOM 994 O O . SER A 1 118 ? 25.784 10.584 4.305 1.00 30.58 118 SER A O 1
ATOM 996 N N . ARG A 1 119 ? 26.528 11.982 5.813 1.00 34.12 119 ARG A N 1
ATOM 997 C CA . ARG A 1 119 ? 27.297 12.622 6.879 1.00 34.12 119 ARG A CA 1
ATOM 998 C C . ARG A 1 119 ? 26.442 13.786 7.385 1.00 34.12 119 ARG A C 1
ATOM 1000 O O . ARG A 1 119 ? 25.666 14.311 6.555 1.00 34.12 119 ARG A O 1
#

Radius of gyration: 20.62 Å; chains: 1; bounding box: 52×26×54 Å

pLDDT: mean 72.41, std 18.18, range [30.58, 94.06]

Foldseek 3Di:
DPVVVVVVLVVVLVVLVVPDPVPDPDPVSVVSNVVVVVVCLLVVLVVVLVVLVVVLLVDPDLVVSVVSLVVSLVSQCVSPDVVSVVVSVVCVVVVVVVRDPDDDDDDDDDCPDDPDDDD